Protein AF-A0A812VZF5-F1 (afdb_monomer)

pLDDT: mean 75.48, std 9.37, range [50.44, 87.5]

Nearest PDB structures (foldseek):
  6dfk-assembly2_J  TM=3.115E-01  e=5.725E+00  Plasmodium falciparum 3D7

Secondary structure (DSSP, 8-state):
-TTHHHHHHHHHTHHHHHHHHHHHHH-GGGGTT--HHHHHHHHHHHHHHHHHHHHHHHHHHHHHHHHHHHHH-GGGTTGGGS---HHHHHHHHHHHHHHHHHHHHHH-

Radius of gyration: 18.14 Å; Cα contacts (8 Å, |Δi|>4): 78; chains: 1; bounding box: 45×16×49 Å

Mean predicted aligned error: 8.97 Å

Sequence (108 aa):
MAGHGYLAAGLLSLLPGVMLAAYVGTSKVFRKGMSPSEAWLCWSAMLASISLPLTCGFVGRHKRRSSLLAEFDTTNLLDASSRSDWGFWIVQLHMLWIVLSFVFWRRI

Solvent-accessible surface area (backbone atoms only — not comparable to full-atom values): 5874 Å² total; per-residue (Å²): 120,74,33,50,69,34,46,54,51,17,58,59,42,43,54,63,26,53,51,49,48,52,51,52,74,68,38,70,53,75,76,62,85,64,51,73,70,52,50,51,33,49,49,49,25,45,52,46,28,64,43,41,34,54,53,23,44,52,40,18,50,52,45,38,53,52,50,56,55,50,70,76,41,74,89,48,65,77,63,62,78,72,59,74,60,61,55,57,53,52,53,51,52,54,51,50,50,32,52,50,31,46,53,57,46,73,73,108

Foldseek 3Di:
DQLVVLLVVLVVLLVVLVVLVVVCVPDPCNVDDPDPVLVVLSVQLNVLSVCLSVLSVVLSVVRVVVVVVCVVVVVCVVVVVPDDSVSVVSSVVSVVSNVVSVVVSVVD

Structure (mmCIF, N/CA/C/O backbone):
data_AF-A0A812VZF5-F1
#
_entry.id   AF-A0A812VZF5-F1
#
loop_
_atom_site.group_PDB
_atom_site.id
_atom_site.type_symbol
_atom_site.label_atom_id
_atom_site.label_alt_id
_atom_site.label_comp_id
_atom_site.label_asym_id
_atom_site.label_entity_id
_atom_site.label_seq_id
_atom_site.pdbx_PDB_ins_code
_atom_site.Cartn_x
_atom_site.Cartn_y
_atom_site.Cartn_z
_atom_site.occupancy
_atom_site.B_iso_or_equiv
_atom_site.auth_seq_id
_atom_site.auth_comp_id
_atom_site.auth_asym_id
_atom_site.auth_atom_id
_atom_site.pdbx_PDB_model_num
ATOM 1 N N . MET A 1 1 ? 6.199 -6.644 -21.236 1.00 59.22 1 MET A N 1
ATOM 2 C CA . MET A 1 1 ? 6.499 -5.214 -20.985 1.00 59.22 1 MET A CA 1
ATOM 3 C C . MET A 1 1 ? 6.927 -5.010 -19.537 1.00 59.22 1 MET A C 1
ATOM 5 O O . MET A 1 1 ? 6.227 -5.463 -18.632 1.00 59.22 1 MET A O 1
ATOM 9 N N . A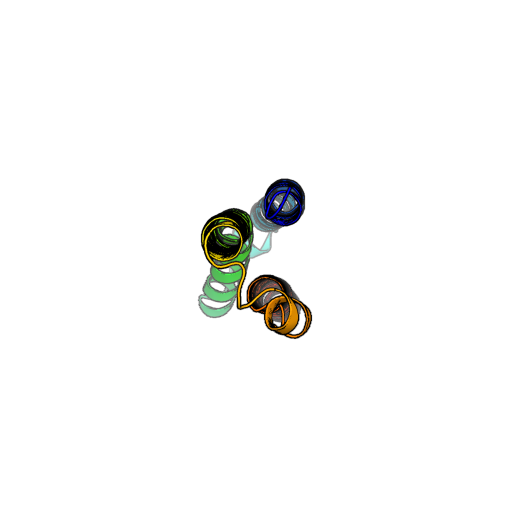LA A 1 2 ? 8.055 -4.335 -19.303 1.00 62.75 2 ALA A N 1
ATOM 10 C CA . ALA A 1 2 ? 8.523 -4.032 -17.951 1.00 62.75 2 ALA A CA 1
ATOM 11 C C . ALA A 1 2 ? 7.472 -3.223 -17.161 1.00 62.75 2 ALA A C 1
ATOM 13 O O . ALA A 1 2 ? 6.747 -2.394 -17.713 1.00 62.75 2 ALA A O 1
ATOM 14 N N . GLY A 1 3 ? 7.340 -3.497 -15.862 1.00 64.44 3 GLY A N 1
ATOM 15 C CA . GLY A 1 3 ? 6.481 -2.720 -14.959 1.00 64.44 3 GLY A CA 1
ATOM 16 C C . GLY A 1 3 ? 4.969 -2.995 -15.018 1.00 64.44 3 GLY A C 1
ATOM 17 O O . GLY A 1 3 ? 4.247 -2.422 -14.205 1.00 64.44 3 GLY A O 1
ATOM 18 N N . HIS A 1 4 ? 4.471 -3.859 -15.914 1.00 75.19 4 HIS A N 1
ATOM 19 C CA . HIS A 1 4 ? 3.038 -4.207 -15.972 1.00 75.19 4 HIS A CA 1
ATOM 20 C C . HIS A 1 4 ? 2.598 -5.107 -14.812 1.00 75.19 4 HIS A C 1
ATOM 22 O O . HIS A 1 4 ? 1.527 -4.890 -14.252 1.00 75.19 4 HIS A O 1
ATOM 28 N N . GLY A 1 5 ? 3.453 -6.046 -14.390 1.00 75.50 5 GLY A N 1
ATOM 29 C CA . GLY A 1 5 ? 3.176 -6.912 -13.237 1.00 75.50 5 GLY A CA 1
ATOM 30 C C . GLY A 1 5 ? 2.940 -6.124 -11.946 1.00 75.50 5 GLY A C 1
ATOM 31 O O . GLY A 1 5 ? 2.027 -6.442 -11.198 1.00 75.50 5 GLY A O 1
ATOM 32 N N . TYR A 1 6 ? 3.677 -5.029 -11.736 1.00 76.25 6 TYR A N 1
ATOM 33 C CA . TYR A 1 6 ? 3.468 -4.137 -10.591 1.00 76.25 6 TYR A CA 1
ATOM 34 C C . TYR A 1 6 ? 2.138 -3.390 -10.662 1.00 76.25 6 TYR A C 1
ATOM 36 O O . TYR A 1 6 ? 1.492 -3.191 -9.643 1.00 76.25 6 TYR A O 1
ATOM 44 N N . LEU A 1 7 ? 1.696 -3.005 -11.859 1.00 74.56 7 LEU A N 1
ATOM 45 C CA . LEU A 1 7 ? 0.426 -2.304 -12.030 1.00 74.56 7 LEU A CA 1
ATOM 46 C C . LEU A 1 7 ? -0.760 -3.253 -11.793 1.00 74.56 7 LEU A C 1
ATOM 48 O O . LEU A 1 7 ? -1.694 -2.894 -11.081 1.00 74.56 7 LEU A O 1
ATOM 52 N N . ALA A 1 8 ? -0.676 -4.488 -12.299 1.00 77.94 8 ALA A N 1
ATOM 53 C CA 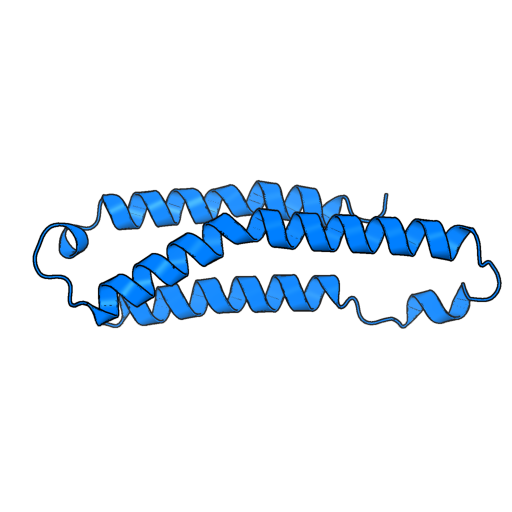. ALA A 1 8 ? -1.651 -5.540 -12.013 1.00 77.94 8 ALA A CA 1
ATOM 54 C C . ALA A 1 8 ? -1.672 -5.914 -10.521 1.00 77.94 8 ALA A C 1
ATOM 56 O O . ALA A 1 8 ? -2.744 -5.992 -9.927 1.00 77.94 8 ALA A O 1
ATOM 57 N N . ALA A 1 9 ? -0.501 -6.068 -9.894 1.00 77.69 9 ALA A N 1
ATOM 58 C CA . ALA A 1 9 ? -0.391 -6.325 -8.460 1.00 77.69 9 ALA A CA 1
ATOM 59 C C . ALA A 1 9 ? -0.965 -5.173 -7.618 1.00 77.69 9 ALA A C 1
ATOM 61 O O . ALA A 1 9 ? -1.652 -5.430 -6.637 1.00 77.69 9 ALA A O 1
ATOM 62 N N . GLY A 1 10 ? -0.742 -3.918 -8.022 1.00 73.81 10 GLY A N 1
ATOM 63 C CA . GLY A 1 10 ? -1.308 -2.738 -7.362 1.00 73.81 10 GLY A CA 1
ATOM 64 C C . GLY A 1 10 ? -2.831 -2.636 -7.485 1.00 73.81 10 GLY A C 1
ATOM 65 O O . GLY A 1 10 ? -3.497 -2.210 -6.550 1.00 73.81 10 GLY A O 1
ATOM 66 N N . LEU A 1 11 ? -3.404 -3.054 -8.617 1.00 78.38 11 LEU A N 1
ATOM 67 C CA . LEU A 1 11 ? -4.859 -3.131 -8.787 1.00 78.38 11 LEU A CA 1
ATOM 68 C C . LEU A 1 11 ? -5.464 -4.272 -7.964 1.00 78.38 11 LEU A C 1
ATOM 70 O O . LEU A 1 11 ? -6.465 -4.072 -7.283 1.00 78.38 11 LEU A O 1
ATOM 74 N N . LEU A 1 12 ? -4.841 -5.452 -7.985 1.00 79.81 12 LEU A N 1
ATOM 75 C CA . LEU A 1 12 ? -5.270 -6.593 -7.171 1.00 79.81 12 LEU 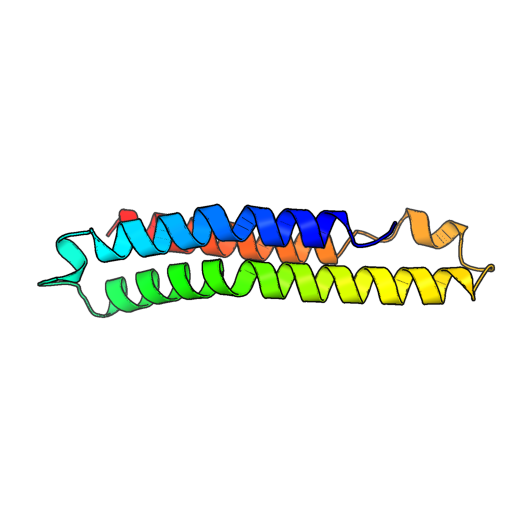A CA 1
ATOM 76 C C . LEU A 1 12 ? -5.169 -6.297 -5.674 1.00 79.81 12 LEU A C 1
ATOM 78 O O . LEU A 1 12 ? -5.976 -6.799 -4.896 1.00 79.81 12 LEU A O 1
ATOM 82 N N . SER A 1 13 ? -4.216 -5.462 -5.263 1.00 76.06 13 SER A N 1
ATOM 83 C CA . SER A 1 13 ? -4.021 -5.114 -3.861 1.00 76.06 13 SER A CA 1
ATOM 84 C C . SER A 1 13 ? -5.000 -4.067 -3.317 1.00 76.06 13 SER A C 1
ATOM 86 O O . SER A 1 13 ? -5.126 -3.932 -2.100 1.00 76.06 13 SER A O 1
ATOM 88 N N . LEU A 1 14 ? -5.784 -3.401 -4.176 1.00 74.19 14 LEU A N 1
ATOM 89 C CA . LEU A 1 14 ? -6.929 -2.592 -3.734 1.00 74.19 14 LEU A CA 1
ATOM 90 C C . LEU A 1 14 ? -7.984 -3.446 -3.027 1.00 74.19 14 LEU A C 1
ATOM 92 O O . LEU A 1 14 ? -8.598 -2.995 -2.065 1.00 74.19 14 LEU A O 1
ATOM 96 N N . LEU A 1 15 ? -8.179 -4.682 -3.485 1.00 75.88 15 LEU A N 1
ATOM 97 C CA . LEU A 1 15 ? -9.184 -5.608 -2.966 1.00 75.88 15 LEU A CA 1
ATOM 98 C C . LEU A 1 15 ? -8.998 -5.887 -1.460 1.00 75.88 15 LEU A C 1
ATOM 100 O O . LEU A 1 15 ? -9.922 -5.596 -0.697 1.00 75.88 15 LEU A O 1
ATOM 104 N N . PRO A 1 16 ? -7.821 -6.345 -0.982 1.00 74.62 16 PRO A N 1
ATOM 105 C CA . PRO A 1 16 ? -7.589 -6.519 0.450 1.00 74.62 16 PRO A CA 1
ATOM 106 C C . PRO A 1 16 ? -7.657 -5.199 1.232 1.00 74.62 16 PRO A C 1
ATOM 108 O O . PRO A 1 16 ? -8.138 -5.207 2.363 1.00 74.62 16 PRO A O 1
ATOM 111 N N . GLY A 1 17 ? -7.266 -4.061 0.645 1.00 74.56 17 GLY A N 1
ATOM 112 C CA . GLY A 1 17 ? -7.392 -2.756 1.304 1.00 74.56 17 GLY A CA 1
ATOM 113 C C . GLY A 1 17 ? -8.841 -2.317 1.531 1.00 74.56 17 GLY A C 1
ATOM 114 O O . GLY A 1 17 ? -9.188 -1.866 2.623 1.00 74.56 17 GLY A O 1
ATOM 115 N N . VAL A 1 18 ? -9.711 -2.513 0.536 1.00 77.06 18 VAL A N 1
ATOM 116 C CA . VAL A 1 18 ? -11.152 -2.236 0.649 1.00 77.06 18 VAL A CA 1
ATOM 117 C C . VAL A 1 18 ? -11.814 -3.201 1.634 1.00 77.06 18 VAL A C 1
ATOM 119 O O . VAL A 1 18 ? -12.612 -2.768 2.465 1.00 77.06 18 VAL A O 1
ATOM 122 N N . MET A 1 19 ? -11.454 -4.490 1.600 1.00 80.56 19 MET A N 1
ATOM 123 C CA . MET A 1 19 ? -11.961 -5.474 2.564 1.00 80.56 19 MET A CA 1
ATOM 124 C C . MET A 1 19 ? -11.545 -5.137 3.998 1.00 80.56 19 MET A C 1
ATOM 126 O O . MET A 1 19 ? -12.371 -5.231 4.903 1.00 80.56 19 MET A O 1
ATOM 130 N N . LEU A 1 20 ? -10.301 -4.694 4.210 1.00 78.12 20 LEU A N 1
ATOM 131 C CA . LEU A 1 20 ? -9.823 -4.257 5.519 1.00 78.12 20 LEU A CA 1
ATOM 132 C C . LEU A 1 20 ? -10.593 -3.027 6.015 1.00 78.12 20 LEU A C 1
ATOM 134 O O . LEU A 1 20 ? -11.062 -3.020 7.150 1.00 78.12 20 LEU A O 1
ATOM 138 N N . ALA A 1 21 ? -10.774 -2.013 5.166 1.00 76.12 21 ALA A N 1
ATOM 139 C CA . ALA A 1 21 ? -11.541 -0.817 5.513 1.00 76.12 21 ALA A CA 1
ATOM 140 C C . ALA A 1 21 ? -13.003 -1.149 5.870 1.00 76.12 21 ALA A C 1
ATOM 142 O O . ALA A 1 21 ? -13.532 -0.651 6.866 1.00 76.12 21 ALA A O 1
ATOM 143 N N . ALA A 1 22 ? -13.643 -2.039 5.105 1.00 80.69 22 ALA A N 1
ATOM 144 C CA . ALA A 1 22 ? -14.995 -2.516 5.388 1.00 80.69 22 ALA A CA 1
ATOM 145 C C . ALA A 1 22 ? -15.065 -3.319 6.701 1.00 80.69 22 ALA A C 1
ATOM 147 O O . ALA A 1 22 ? -15.980 -3.127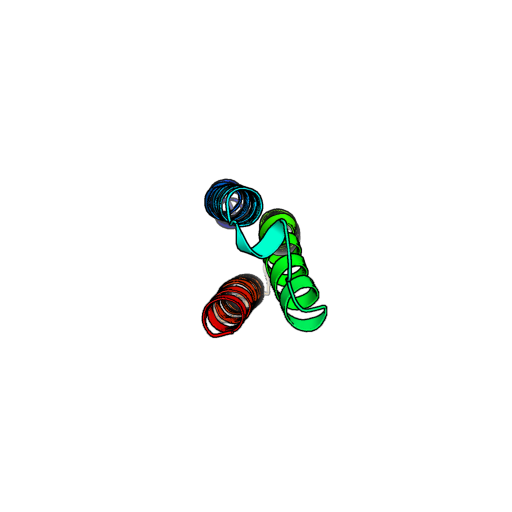 7.506 1.00 80.69 22 ALA A O 1
ATOM 148 N N . TYR A 1 23 ? -14.085 -4.187 6.957 1.00 80.50 23 TYR A N 1
ATOM 149 C CA . TYR A 1 23 ? -13.994 -4.955 8.199 1.00 80.50 23 TYR A CA 1
ATOM 150 C C . TYR A 1 23 ? -13.837 -4.043 9.423 1.00 80.50 23 TYR A C 1
ATOM 152 O O . TYR A 1 23 ? -14.542 -4.198 10.419 1.00 80.50 23 TYR A O 1
ATOM 160 N N . VAL A 1 24 ? -12.974 -3.031 9.332 1.00 74.31 24 VAL A N 1
ATOM 161 C CA . VAL A 1 24 ? -12.804 -2.029 10.391 1.00 74.31 24 VAL A CA 1
ATOM 162 C C . VAL A 1 24 ? -14.104 -1.257 10.635 1.00 74.31 24 VAL A C 1
ATOM 164 O O . VAL A 1 24 ? -14.546 -1.162 11.778 1.00 74.31 24 VAL A O 1
ATOM 167 N N . GLY A 1 25 ? -14.771 -0.766 9.582 1.00 73.50 25 GLY A N 1
ATOM 168 C CA . GLY A 1 25 ? -16.016 0.006 9.715 1.00 73.50 25 GLY A CA 1
ATOM 169 C C . GLY A 1 25 ? -17.212 -0.794 10.263 1.00 73.50 25 GLY A C 1
ATOM 170 O O . GLY A 1 25 ? -18.153 -0.230 10.839 1.00 73.50 25 GLY A O 1
ATOM 171 N N . THR A 1 26 ? -17.184 -2.119 10.108 1.00 77.06 26 THR A N 1
ATOM 172 C CA . THR A 1 26 ? -18.200 -3.031 10.658 1.00 77.06 26 THR A CA 1
ATOM 173 C C . THR A 1 26 ? -17.871 -3.515 12.073 1.00 77.06 26 THR A C 1
ATOM 175 O O . THR A 1 26 ? -18.777 -3.961 12.782 1.00 77.06 26 THR A O 1
ATOM 178 N N . SER A 1 27 ? -16.623 -3.375 12.531 1.00 72.81 27 SER A N 1
ATOM 179 C 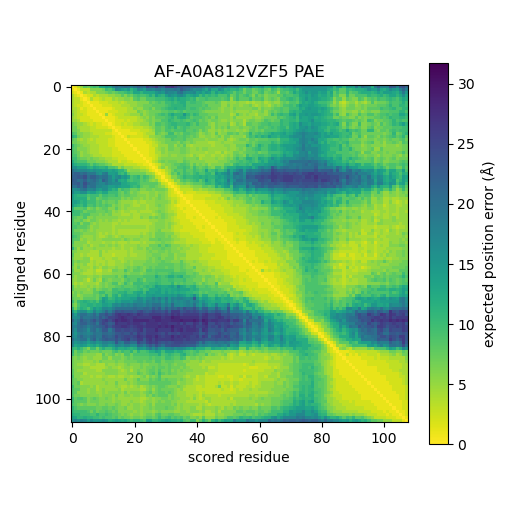CA . SER A 1 27 ? -16.216 -3.778 13.877 1.00 72.81 27 SER A CA 1
ATOM 180 C C . SER A 1 27 ? -16.888 -2.919 14.952 1.00 72.81 27 SER A C 1
ATOM 182 O O . SER A 1 27 ? -16.824 -1.688 14.945 1.00 72.81 27 SER A O 1
ATOM 184 N N . LYS A 1 28 ? -17.523 -3.581 15.928 1.00 63.31 28 LYS A N 1
ATOM 185 C CA . LYS A 1 28 ? -18.194 -2.921 17.062 1.00 63.31 28 LYS A CA 1
ATOM 186 C C . LYS A 1 28 ? -17.215 -2.141 17.950 1.00 63.31 28 LYS A C 1
ATOM 188 O O . LYS A 1 28 ? -17.616 -1.133 18.525 1.00 63.31 28 LYS A O 1
ATOM 193 N N . VAL A 1 29 ? -15.947 -2.564 18.000 1.00 62.81 29 VAL A N 1
ATOM 194 C CA . VAL A 1 29 ? -14.868 -1.935 18.788 1.00 62.81 29 VAL A CA 1
ATOM 195 C C . VAL A 1 29 ? -14.601 -0.500 18.322 1.00 62.81 29 VAL A C 1
ATOM 197 O O . VAL A 1 29 ? -14.419 0.395 19.140 1.00 62.81 29 VAL A O 1
ATOM 200 N N . PHE A 1 30 ? -14.702 -0.241 17.014 1.00 60.72 30 PHE A N 1
ATOM 201 C CA . PHE A 1 30 ? -14.476 1.091 16.446 1.00 60.72 30 PHE A CA 1
ATOM 202 C C . PHE A 1 30 ? -15.590 2.097 16.801 1.00 60.72 30 PHE A C 1
ATOM 204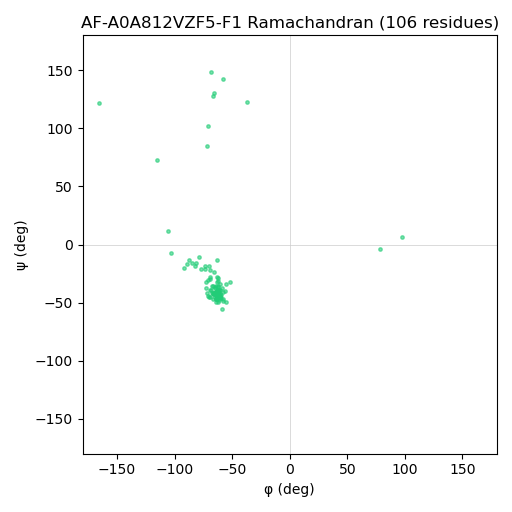 O O . PHE A 1 30 ? -15.397 3.304 16.694 1.00 60.72 30 PHE A O 1
ATOM 211 N N . ARG A 1 31 ? -16.773 1.623 17.230 1.00 60.03 31 ARG A N 1
ATOM 212 C CA . ARG A 1 31 ? -17.942 2.481 17.504 1.00 60.03 31 ARG A CA 1
ATOM 213 C C . ARG A 1 31 ? -18.039 2.963 18.949 1.00 60.03 31 ARG A C 1
ATOM 215 O O . ARG A 1 31 ? -18.758 3.930 19.189 1.00 60.03 31 ARG A O 1
ATOM 222 N N . LYS A 1 32 ? -17.373 2.310 19.910 1.00 60.91 32 LYS A N 1
ATOM 223 C CA . LYS A 1 32 ? -17.365 2.731 21.323 1.00 60.91 32 LYS A CA 1
ATOM 224 C C . LYS A 1 32 ? -16.264 2.013 22.109 1.00 60.91 32 LYS A C 1
ATOM 226 O O . LYS A 1 32 ? -16.300 0.794 22.216 1.00 60.91 32 LYS A O 1
ATOM 231 N N . GLY A 1 33 ? -15.358 2.781 22.716 1.00 70.31 33 GLY A N 1
ATOM 232 C CA . GLY A 1 33 ? -14.391 2.278 23.703 1.00 70.31 33 GLY A CA 1
ATOM 233 C C . GLY A 1 33 ? -12.988 1.945 23.185 1.00 70.31 33 GLY A C 1
ATOM 234 O O . GLY A 1 33 ? -12.192 1.436 23.961 1.00 70.31 33 GLY A O 1
ATOM 235 N N . MET A 1 34 ? -12.672 2.242 21.921 1.00 75.38 34 MET A N 1
ATOM 236 C CA . MET A 1 34 ? -11.339 2.005 21.356 1.00 75.38 34 MET A CA 1
ATOM 237 C C . MET A 1 34 ? -10.283 2.885 22.034 1.00 75.38 34 MET A C 1
ATOM 239 O O . MET A 1 34 ? -10.460 4.104 22.138 1.00 75.38 34 MET A O 1
ATOM 243 N N . SER A 1 35 ? -9.176 2.282 22.471 1.00 82.50 35 SER A N 1
ATOM 244 C CA . SER A 1 35 ? -8.058 3.047 23.024 1.00 82.50 35 SER A CA 1
ATOM 245 C C . SER A 1 35 ? -7.374 3.872 21.917 1.00 82.50 35 SER A C 1
ATOM 247 O O . SER A 1 35 ? -7.324 3.439 20.760 1.00 82.50 35 SER A O 1
ATOM 249 N N . PRO A 1 36 ? -6.811 5.060 22.216 1.00 80.88 36 PRO A N 1
ATOM 250 C CA . PRO A 1 36 ? -6.121 5.866 21.205 1.00 80.88 36 PRO A CA 1
ATOM 251 C C . PRO A 1 36 ? -4.995 5.103 20.489 1.00 80.88 36 PRO A C 1
ATOM 253 O O . PRO A 1 36 ? -4.784 5.289 19.292 1.00 80.88 36 PRO A O 1
ATOM 256 N N . SER A 1 37 ? -4.302 4.208 21.199 1.00 81.38 37 SER A N 1
ATOM 257 C CA . SER A 1 37 ? -3.263 3.328 20.652 1.00 81.38 37 SER A CA 1
ATOM 258 C C . SER A 1 37 ? -3.794 2.351 19.605 1.00 81.38 37 SER A C 1
ATOM 260 O O . SER A 1 37 ? -3.188 2.198 18.545 1.00 81.38 37 SER A O 1
ATOM 262 N N . GLU A 1 38 ? -4.942 1.720 19.861 1.00 78.88 38 GLU A N 1
ATOM 263 C CA . GLU A 1 38 ? -5.587 0.845 18.879 1.00 78.88 38 GLU A CA 1
ATOM 264 C C . GLU A 1 38 ? -6.023 1.644 17.654 1.00 78.88 38 GLU A C 1
ATOM 266 O O . GLU A 1 38 ? -5.864 1.175 16.525 1.00 78.88 38 GLU A O 1
ATOM 271 N N . ALA A 1 39 ? -6.574 2.846 17.863 1.00 79.88 39 ALA A N 1
ATOM 272 C CA . ALA A 1 39 ? -7.049 3.695 16.777 1.00 79.88 39 ALA A CA 1
ATOM 273 C C . ALA A 1 39 ? -5.902 4.057 15.825 1.00 79.88 39 ALA A C 1
ATOM 275 O O . ALA A 1 39 ? -6.058 3.930 14.611 1.00 79.88 39 ALA A O 1
ATOM 276 N N . TRP A 1 40 ? -4.732 4.419 16.360 1.00 84.06 40 TRP A N 1
ATOM 277 C CA . TRP A 1 40 ? -3.531 4.682 15.562 1.00 84.06 40 TRP A CA 1
ATOM 278 C C . TRP A 1 40 ? -3.073 3.467 14.757 1.00 84.06 40 TRP A C 1
ATOM 280 O O . TRP A 1 40 ? -2.800 3.596 13.563 1.00 84.06 40 TRP A O 1
ATOM 290 N N . LEU A 1 41 ? -3.027 2.282 15.373 1.00 81.50 41 LEU A N 1
ATOM 291 C CA . LEU A 1 41 ? -2.662 1.044 14.679 1.00 81.50 41 LEU A CA 1
ATOM 292 C C . LEU A 1 41 ? -3.645 0.723 13.548 1.00 81.50 41 LEU A C 1
ATOM 294 O O . LEU A 1 41 ? -3.226 0.451 12.422 1.00 81.50 41 LEU A O 1
ATOM 298 N N . CYS A 1 42 ? -4.943 0.844 13.811 1.00 80.62 42 CYS A N 1
ATOM 299 C CA . CYS A 1 42 ? -5.985 0.611 12.821 1.00 80.62 42 CYS A CA 1
ATOM 300 C C . CYS A 1 42 ? -5.912 1.604 11.649 1.00 80.62 42 CYS A C 1
ATOM 302 O O . CYS A 1 42 ? -5.953 1.202 10.484 1.00 80.62 42 CYS A O 1
ATOM 304 N N . TRP A 1 43 ? -5.743 2.896 11.942 1.00 82.50 43 TRP A N 1
ATOM 305 C CA . TRP A 1 43 ? -5.553 3.926 10.921 1.00 82.50 43 TRP A CA 1
ATOM 306 C C . TRP A 1 43 ? -4.284 3.686 10.104 1.00 82.50 43 TRP A C 1
ATOM 308 O O . TRP A 1 43 ? -4.320 3.802 8.880 1.00 82.50 43 TRP A O 1
ATOM 318 N N . SER A 1 44 ? -3.184 3.286 10.747 1.00 83.62 44 SER A N 1
ATOM 319 C CA . SER A 1 44 ? -1.943 2.955 10.043 1.00 83.62 44 SER A CA 1
ATOM 320 C C . SER A 1 44 ? -2.119 1.775 9.084 1.00 83.62 44 SER A C 1
ATOM 322 O O . SER A 1 44 ? -1.653 1.846 7.949 1.00 83.62 44 SER A O 1
ATOM 324 N N . ALA A 1 45 ? -2.863 0.736 9.481 1.00 81.88 45 ALA A N 1
ATOM 325 C CA . ALA A 1 45 ? -3.142 -0.426 8.640 1.00 81.88 45 ALA A CA 1
ATOM 326 C C . ALA A 1 45 ? -4.016 -0.057 7.427 1.00 81.88 45 ALA A C 1
ATOM 328 O O . ALA A 1 45 ? -3.741 -0.488 6.301 1.00 81.88 45 ALA A O 1
ATOM 329 N N . MET A 1 46 ? -5.037 0.784 7.631 1.00 81.44 46 MET A N 1
ATOM 330 C CA . MET A 1 46 ? -5.889 1.295 6.551 1.00 81.44 46 MET A CA 1
ATOM 331 C C . MET A 1 46 ? -5.100 2.169 5.571 1.00 81.44 46 MET A C 1
ATOM 333 O O . MET A 1 46 ? -5.147 1.934 4.364 1.00 81.44 46 MET A O 1
ATOM 337 N N . LEU A 1 47 ? -4.334 3.142 6.073 1.00 84.94 47 LEU A N 1
ATOM 338 C CA . LEU A 1 47 ? -3.520 4.035 5.244 1.00 84.94 47 LEU A CA 1
ATOM 339 C C . LEU A 1 47 ? -2.431 3.272 4.482 1.00 84.94 47 LEU A C 1
ATOM 341 O O . LEU A 1 47 ? -2.209 3.535 3.299 1.00 84.94 47 LEU A O 1
ATOM 345 N N . ALA A 1 48 ? -1.784 2.291 5.114 1.00 84.12 48 ALA A N 1
ATOM 346 C CA . ALA A 1 48 ? -0.804 1.434 4.454 1.00 84.12 48 ALA A CA 1
ATOM 347 C C . ALA A 1 48 ? -1.447 0.616 3.322 1.00 84.12 48 ALA A C 1
ATOM 349 O O . ALA A 1 48 ? -0.889 0.536 2.229 1.00 84.12 48 ALA A O 1
ATOM 350 N N . SER A 1 49 ? -2.650 0.082 3.536 1.00 81.06 49 SER A N 1
ATOM 351 C CA . SER A 1 49 ? -3.360 -0.693 2.513 1.00 81.06 49 SER A CA 1
ATOM 352 C C . SER A 1 49 ? -3.833 0.171 1.339 1.00 81.06 49 SER A C 1
ATOM 354 O O . SER A 1 49 ? -3.714 -0.238 0.188 1.00 81.06 49 SER A O 1
ATOM 356 N N . ILE A 1 50 ? -4.314 1.390 1.606 1.00 82.31 50 ILE A N 1
ATOM 357 C CA . ILE A 1 50 ? -4.750 2.343 0.568 1.00 82.31 50 ILE A CA 1
ATOM 358 C C . ILE A 1 50 ? -3.560 2.916 -0.217 1.00 82.31 50 ILE A C 1
ATOM 360 O O . ILE A 1 50 ? -3.696 3.228 -1.397 1.00 82.31 50 ILE A O 1
ATOM 364 N N . SER A 1 51 ? -2.390 3.056 0.410 1.00 85.38 51 SER A N 1
ATOM 365 C CA . SER A 1 51 ? -1.179 3.573 -0.248 1.00 85.38 51 SER A CA 1
ATOM 366 C C . SER A 1 51 ? -0.421 2.519 -1.061 1.00 85.38 51 SER A C 1
ATOM 368 O O . SER A 1 51 ? 0.378 2.873 -1.924 1.00 85.38 51 SER A O 1
ATOM 370 N N . LEU A 1 52 ? -0.696 1.230 -0.865 1.00 82.25 52 LEU A N 1
ATOM 371 C CA . LEU A 1 52 ? -0.022 0.135 -1.565 1.00 82.25 52 LEU A CA 1
ATOM 372 C C . LEU A 1 52 ? -0.140 0.188 -3.112 1.00 82.25 52 LEU A C 1
ATOM 374 O O . LEU A 1 52 ? 0.877 -0.010 -3.779 1.00 82.25 52 LEU A O 1
ATOM 378 N N . PRO A 1 53 ? -1.294 0.523 -3.728 1.00 81.31 53 PRO A N 1
ATOM 379 C CA . PRO A 1 53 ? -1.389 0.746 -5.173 1.00 81.31 53 PRO A CA 1
ATOM 380 C C . PRO A 1 53 ? -0.499 1.898 -5.653 1.00 81.31 53 PRO A C 1
ATOM 382 O O . PRO A 1 53 ? 0.066 1.822 -6.746 1.00 81.31 53 PRO A O 1
ATOM 385 N N . LEU A 1 54 ? -0.329 2.945 -4.833 1.00 85.69 54 LEU A N 1
ATOM 386 C CA . LEU A 1 54 ? 0.592 4.044 -5.132 1.00 85.69 54 LEU A CA 1
ATOM 387 C C . LEU A 1 54 ? 2.035 3.538 -5.113 1.00 85.69 54 LEU A C 1
ATOM 389 O O . LEU A 1 54 ? 2.763 3.782 -6.074 1.00 85.69 54 LEU A O 1
ATOM 393 N N . THR A 1 55 ? 2.428 2.770 -4.092 1.00 84.62 55 THR A N 1
ATOM 394 C CA . THR A 1 55 ? 3.751 2.127 -4.006 1.00 84.62 55 THR A CA 1
ATOM 395 C C . THR A 1 55 ? 4.026 1.267 -5.241 1.00 84.62 55 THR A C 1
ATOM 397 O O . THR A 1 55 ? 5.044 1.442 -5.913 1.00 84.62 55 THR A O 1
ATOM 400 N N . CYS A 1 56 ? 3.086 0.398 -5.617 1.00 82.94 56 CYS A N 1
ATOM 401 C CA . CYS A 1 56 ? 3.179 -0.419 -6.825 1.00 82.94 56 CYS A CA 1
ATOM 402 C C . CYS A 1 56 ? 3.271 0.428 -8.109 1.00 82.94 56 CYS A C 1
ATOM 404 O O . CYS A 1 56 ? 4.045 0.107 -9.014 1.00 82.94 56 CYS A O 1
ATOM 406 N N . GLY A 1 57 ? 2.527 1.535 -8.190 1.00 82.25 57 GLY A N 1
ATOM 407 C CA . GLY A 1 57 ? 2.579 2.483 -9.302 1.00 82.25 57 GLY A CA 1
ATOM 408 C C . GLY A 1 57 ? 3.933 3.190 -9.430 1.00 82.25 57 GLY A C 1
ATOM 409 O O . GLY A 1 57 ? 4.482 3.265 -10.533 1.00 82.25 57 GLY A O 1
ATOM 410 N N . PHE A 1 58 ? 4.505 3.660 -8.317 1.00 85.50 58 PHE A N 1
ATOM 411 C CA . PHE A 1 58 ? 5.833 4.280 -8.278 1.00 85.50 58 PHE A CA 1
ATOM 412 C C . PHE A 1 58 ? 6.927 3.289 -8.674 1.00 85.50 58 PHE A C 1
ATOM 414 O O . PHE A 1 58 ? 7.734 3.596 -9.554 1.00 85.50 58 PHE A O 1
ATOM 421 N N . VAL A 1 59 ? 6.906 2.078 -8.112 1.00 84.31 59 VAL A N 1
ATOM 422 C CA . VAL A 1 59 ? 7.843 1.005 -8.473 1.00 84.31 59 VAL A CA 1
ATOM 423 C C . VAL A 1 59 ? 7.711 0.636 -9.954 1.00 84.31 59 VAL A C 1
ATOM 425 O O . VAL A 1 59 ? 8.708 0.545 -10.671 1.00 84.31 59 VAL A O 1
ATOM 428 N N . GLY A 1 60 ? 6.482 0.499 -10.458 1.00 80.56 60 GLY A N 1
ATOM 429 C CA . GLY A 1 60 ? 6.217 0.198 -11.863 1.00 80.56 60 GLY A CA 1
ATOM 430 C C . GLY A 1 60 ? 6.679 1.299 -12.826 1.00 80.56 60 GLY A C 1
ATOM 431 O O . GLY A 1 60 ? 7.157 0.986 -13.921 1.00 80.56 60 GLY A O 1
ATOM 432 N N . ARG A 1 61 ? 6.565 2.578 -12.436 1.00 82.31 61 ARG A N 1
ATOM 433 C CA . ARG A 1 61 ? 7.102 3.726 -13.190 1.00 82.31 61 ARG A CA 1
ATOM 434 C C . ARG A 1 61 ? 8.626 3.751 -13.166 1.00 82.31 61 ARG A C 1
ATOM 436 O O . ARG A 1 61 ? 9.234 3.912 -14.221 1.00 82.31 61 ARG A O 1
ATOM 443 N N . HIS A 1 62 ? 9.233 3.539 -12.001 1.00 81.31 62 HIS A N 1
ATOM 444 C CA . HIS A 1 62 ? 10.684 3.475 -11.856 1.00 81.31 62 HIS A CA 1
ATOM 445 C C . HIS A 1 62 ? 11.278 2.352 -12.717 1.00 81.31 62 HIS A C 1
ATOM 447 O O . HIS A 1 62 ? 12.205 2.590 -13.487 1.00 81.31 62 HIS A O 1
ATOM 453 N N . LYS A 1 63 ? 10.680 1.153 -12.682 1.00 76.06 63 LYS A N 1
ATOM 454 C CA . LYS A 1 63 ? 11.131 0.009 -13.486 1.00 76.06 63 LYS A CA 1
ATOM 455 C C . LYS A 1 63 ? 10.977 0.246 -14.991 1.00 76.06 63 LYS A C 1
ATOM 457 O O . LYS A 1 63 ? 11.866 -0.129 -15.745 1.00 76.06 63 LYS A O 1
ATOM 462 N N . ARG A 1 64 ? 9.902 0.915 -15.432 1.00 78.06 64 ARG A N 1
ATOM 463 C CA . ARG A 1 64 ? 9.735 1.332 -16.840 1.00 78.06 64 ARG A CA 1
ATOM 464 C C . ARG A 1 64 ? 10.768 2.365 -17.277 1.00 78.06 64 ARG A C 1
ATOM 466 O O . ARG A 1 64 ? 11.316 2.259 -18.366 1.00 78.06 64 ARG A O 1
ATOM 473 N N . ARG A 1 65 ? 11.057 3.355 -16.431 1.00 79.56 65 ARG A N 1
ATOM 474 C CA . ARG A 1 65 ? 12.072 4.373 -16.734 1.00 79.56 65 ARG A CA 1
ATOM 475 C C . ARG A 1 65 ? 13.469 3.755 -16.803 1.00 79.56 65 ARG A C 1
ATOM 477 O O . ARG A 1 65 ? 14.214 4.054 -17.725 1.00 79.56 65 ARG A O 1
ATOM 484 N N . SER A 1 66 ? 13.786 2.852 -15.876 1.00 75.19 66 SER A N 1
ATOM 485 C CA . SER A 1 66 ? 15.036 2.090 -15.889 1.00 75.19 66 SER A CA 1
ATOM 486 C C . SER A 1 66 ? 15.162 1.191 -17.118 1.00 75.19 66 SER A C 1
ATOM 488 O O . SER A 1 66 ? 16.257 1.109 -17.662 1.00 75.19 66 SER A O 1
ATOM 490 N N . SER A 1 67 ? 14.087 0.528 -17.562 1.00 72.81 67 SER A N 1
ATOM 491 C CA . SER A 1 67 ? 14.152 -0.332 -18.749 1.00 72.81 67 SER A CA 1
ATOM 492 C C . SER A 1 67 ? 14.360 0.468 -20.031 1.00 72.81 67 SER A C 1
ATOM 494 O O . SER A 1 67 ? 15.133 0.039 -20.872 1.00 7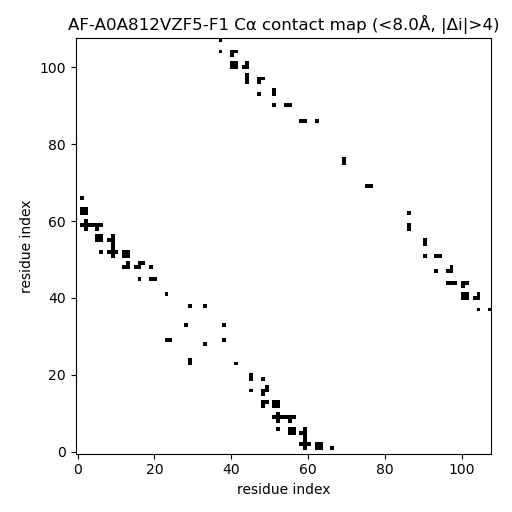2.81 67 SER A O 1
ATOM 496 N N . LEU A 1 68 ? 13.719 1.638 -20.155 1.00 76.75 68 LEU A N 1
ATOM 497 C CA . LEU A 1 68 ? 13.930 2.527 -21.300 1.00 76.75 68 LEU A CA 1
ATOM 498 C C . LEU A 1 68 ? 15.375 3.031 -21.350 1.00 76.75 68 LEU A C 1
ATOM 500 O O . LEU A 1 68 ? 15.994 2.994 -22.399 1.00 76.75 68 LEU A O 1
ATOM 504 N N . LEU A 1 69 ? 15.941 3.454 -20.215 1.00 72.94 69 LEU A N 1
ATOM 505 C CA . LEU A 1 69 ? 17.336 3.910 -20.161 1.00 72.94 69 LEU A CA 1
ATOM 506 C C . LEU A 1 69 ? 18.339 2.788 -20.472 1.00 72.94 69 LEU A C 1
ATOM 508 O O . LEU A 1 69 ? 19.337 3.045 -21.133 1.00 72.94 69 LEU A O 1
ATOM 512 N N . ALA A 1 70 ? 18.063 1.554 -20.040 1.00 69.25 70 ALA A N 1
ATOM 513 C CA . ALA A 1 70 ? 18.902 0.396 -20.353 1.00 69.25 70 ALA A CA 1
ATOM 514 C C . ALA A 1 70 ? 18.846 -0.006 -21.840 1.00 69.25 70 ALA A C 1
ATOM 516 O O . ALA A 1 70 ? 19.811 -0.554 -22.356 1.00 69.25 70 ALA A O 1
ATOM 517 N N . GLU A 1 71 ? 17.740 0.277 -22.534 1.00 66.50 71 GLU A N 1
ATOM 518 C CA . GLU A 1 71 ? 17.600 0.040 -23.978 1.00 66.50 71 GLU A CA 1
ATOM 519 C C . GLU A 1 71 ? 18.485 0.988 -24.809 1.00 66.50 71 GLU A C 1
ATOM 521 O O . GLU A 1 71 ? 18.972 0.603 -25.868 1.00 66.50 71 GLU A O 1
ATOM 526 N N . PHE A 1 72 ? 18.755 2.197 -24.301 1.00 68.69 72 PHE A N 1
ATOM 527 C CA . PHE A 1 72 ? 19.672 3.158 -24.927 1.00 68.69 72 PHE A CA 1
ATOM 528 C C . PHE A 1 72 ? 21.156 2.899 -24.618 1.00 68.69 72 PHE A C 1
ATOM 530 O O . PHE A 1 72 ? 22.013 3.403 -25.340 1.00 68.69 72 PHE A O 1
ATOM 537 N N . ASP A 1 73 ? 21.470 2.126 -23.575 1.00 66.12 73 ASP A N 1
ATOM 538 C CA . ASP A 1 73 ? 22.835 1.903 -23.080 1.00 66.12 73 ASP A CA 1
ATOM 539 C C . ASP A 1 73 ? 23.233 0.422 -23.245 1.00 66.12 73 ASP A C 1
ATOM 541 O O . ASP A 1 73 ? 23.272 -0.372 -22.302 1.00 66.12 73 ASP A O 1
ATOM 545 N N . THR A 1 74 ? 23.481 0.019 -24.497 1.00 60.28 74 THR A N 1
ATOM 546 C CA . THR A 1 74 ? 23.716 -1.381 -24.912 1.00 60.28 74 THR A CA 1
ATOM 547 C C . THR A 1 74 ? 24.970 -2.031 -24.313 1.00 60.28 74 THR A C 1
ATOM 549 O O . THR A 1 74 ? 25.121 -3.249 -24.373 1.00 60.28 74 THR A O 1
ATOM 552 N N . THR A 1 75 ? 25.871 -1.253 -23.715 1.00 58.12 75 THR A N 1
ATOM 553 C CA . THR A 1 75 ? 27.108 -1.719 -23.064 1.00 58.12 75 THR A CA 1
ATOM 554 C C . THR A 1 75 ? 26.870 -2.407 -21.715 1.00 58.12 75 THR A C 1
ATOM 556 O O . THR A 1 75 ? 27.724 -3.172 -21.276 1.00 58.12 75 THR A O 1
ATOM 559 N N . ASN A 1 76 ? 25.706 -2.213 -21.082 1.00 53.91 76 ASN A N 1
ATOM 560 C CA . ASN A 1 76 ? 25.401 -2.704 -19.728 1.00 53.91 76 ASN A CA 1
ATOM 561 C C . ASN A 1 76 ? 24.438 -3.913 -19.678 1.00 53.91 76 ASN A C 1
ATOM 563 O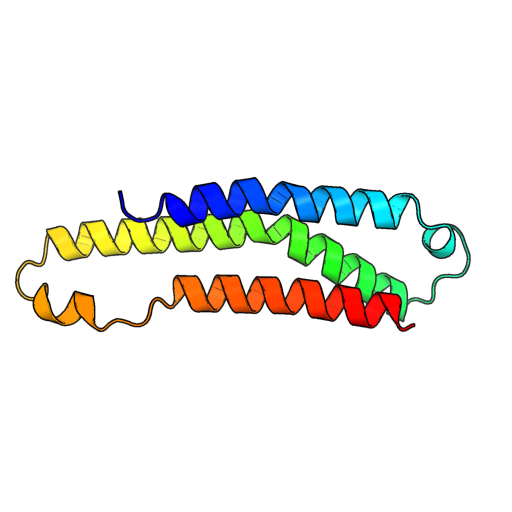 O . ASN A 1 76 ? 23.956 -4.291 -18.607 1.00 53.91 76 ASN A O 1
ATOM 567 N N . LEU A 1 77 ? 24.152 -4.556 -20.818 1.00 54.41 77 LEU A N 1
ATOM 568 C CA . LEU A 1 77 ? 23.166 -5.648 -20.914 1.00 54.41 77 LEU A CA 1
ATOM 569 C C . LEU A 1 77 ? 23.511 -6.896 -20.078 1.00 54.41 77 LEU A C 1
ATOM 571 O O . LEU A 1 77 ? 22.602 -7.583 -19.613 1.00 54.41 77 LEU A O 1
ATOM 575 N N . LEU A 1 78 ? 24.797 -7.173 -19.837 1.00 50.84 78 LEU A N 1
ATOM 576 C CA . LEU A 1 78 ? 25.236 -8.277 -18.970 1.00 50.84 78 LEU A CA 1
ATOM 577 C C . LEU A 1 78 ? 24.991 -7.985 -17.477 1.00 50.84 78 LEU A C 1
ATOM 579 O O . LEU A 1 78 ? 24.635 -8.890 -16.720 1.00 50.84 78 LEU A O 1
ATOM 583 N N . ASP A 1 79 ? 25.083 -6.717 -17.076 1.00 51.62 79 ASP A N 1
ATOM 584 C CA . ASP A 1 79 ? 24.998 -6.273 -15.678 1.00 51.62 79 ASP A CA 1
ATOM 585 C C . ASP A 1 79 ? 23.546 -6.076 -15.196 1.00 51.62 79 ASP A C 1
ATOM 587 O O . ASP A 1 79 ? 23.243 -6.050 -14.002 1.00 51.62 79 ASP A O 1
ATOM 591 N N . ALA A 1 80 ? 22.599 -5.996 -16.135 1.00 53.69 80 ALA A N 1
ATOM 592 C CA . ALA A 1 80 ? 21.171 -5.897 -15.842 1.00 53.69 80 ALA A CA 1
ATOM 593 C C . ALA A 1 80 ? 20.575 -7.192 -15.249 1.00 53.69 80 ALA A C 1
ATOM 595 O O . ALA A 1 80 ? 19.545 -7.134 -14.577 1.00 53.69 80 ALA A O 1
ATOM 596 N N . SER A 1 81 ? 21.213 -8.348 -15.470 1.00 50.44 81 SER A N 1
ATOM 597 C CA . SER A 1 81 ? 20.716 -9.658 -15.017 1.00 50.44 81 SER A CA 1
ATOM 598 C C . SER A 1 81 ? 20.933 -9.930 -13.520 1.00 50.44 81 SER A C 1
ATOM 600 O O . SER A 1 81 ? 20.212 -10.742 -12.941 1.00 50.44 81 SER A O 1
ATOM 602 N N . SER A 1 82 ? 21.872 -9.224 -12.875 1.00 52.19 82 SER A N 1
ATOM 603 C CA . SER A 1 82 ? 22.240 -9.423 -11.462 1.00 52.19 82 SER A CA 1
ATOM 604 C C . SER A 1 82 ? 21.663 -8.367 -10.509 1.00 52.19 82 SER A C 1
ATOM 606 O O . SER A 1 82 ? 21.768 -8.507 -9.287 1.00 52.19 82 SER A O 1
ATOM 608 N N . ARG A 1 83 ? 21.022 -7.306 -11.028 1.00 60.81 83 ARG A N 1
ATOM 609 C CA . ARG A 1 83 ? 20.435 -6.257 -10.183 1.00 60.81 83 ARG A CA 1
ATOM 610 C C . ARG A 1 83 ? 19.208 -6.792 -9.453 1.00 60.81 83 ARG A C 1
ATOM 612 O O . ARG A 1 83 ? 18.120 -6.869 -10.018 1.00 60.81 83 ARG A O 1
ATOM 619 N N . SER A 1 84 ? 19.405 -7.108 -8.171 1.00 65.62 84 SER A N 1
ATOM 620 C CA . SER A 1 84 ? 18.344 -7.325 -7.182 1.00 65.62 84 SER A CA 1
ATOM 621 C C . SER A 1 84 ? 17.196 -6.340 -7.423 1.00 65.62 84 SER A C 1
ATOM 623 O O . SER A 1 84 ? 17.412 -5.124 -7.470 1.00 65.62 84 SER A O 1
ATOM 625 N N . ASP A 1 85 ? 15.983 -6.861 -7.633 1.00 72.75 85 ASP A N 1
ATOM 626 C CA . ASP A 1 85 ? 14.803 -6.047 -7.920 1.00 72.75 85 ASP A CA 1
ATOM 627 C C . ASP A 1 85 ? 14.383 -5.304 -6.646 1.00 72.75 85 ASP A C 1
ATOM 629 O O . ASP A 1 85 ? 13.532 -5.749 -5.880 1.00 72.75 85 ASP A O 1
ATOM 633 N N . TRP A 1 86 ? 15.006 -4.152 -6.401 1.00 79.06 86 TRP A N 1
ATOM 634 C CA . TRP A 1 86 ? 14.683 -3.260 -5.286 1.00 79.06 86 TRP A CA 1
ATOM 635 C C . TRP A 1 86 ? 13.189 -2.927 -5.217 1.00 79.06 86 TRP A C 1
ATOM 637 O O . TRP A 1 86 ? 12.634 -2.776 -4.130 1.00 79.06 86 TRP A O 1
ATOM 647 N N . GLY A 1 87 ? 12.517 -2.865 -6.371 1.00 79.31 87 GLY A N 1
ATOM 648 C CA . GLY A 1 87 ? 11.077 -2.656 -6.446 1.00 79.31 87 GLY A CA 1
ATOM 649 C C . GLY A 1 87 ? 10.279 -3.783 -5.796 1.00 79.31 87 GLY A C 1
ATOM 650 O O . GLY A 1 87 ? 9.307 -3.521 -5.087 1.00 79.31 87 GLY A O 1
ATOM 651 N N . PHE A 1 88 ? 10.717 -5.026 -5.988 1.00 80.06 88 PHE A N 1
ATOM 652 C CA . PHE A 1 88 ? 10.113 -6.195 -5.359 1.00 80.06 88 PHE A CA 1
ATOM 653 C C . PHE A 1 88 ? 10.265 -6.134 -3.838 1.00 80.06 88 PHE A C 1
ATOM 655 O O . PHE A 1 88 ? 9.277 -6.286 -3.123 1.00 80.06 88 PHE A O 1
ATOM 662 N N . TRP A 1 89 ? 11.465 -5.825 -3.339 1.00 83.69 89 TRP A N 1
ATOM 663 C CA . TRP A 1 89 ? 11.718 -5.705 -1.900 1.00 83.69 89 TRP A CA 1
ATOM 664 C C . TRP A 1 89 ? 10.895 -4.601 -1.235 1.00 83.69 89 TRP A C 1
ATOM 666 O O . TRP A 1 89 ? 10.349 -4.823 -0.158 1.00 83.69 89 TRP A O 1
ATOM 676 N N . ILE A 1 90 ? 10.739 -3.444 -1.887 1.00 86.06 90 ILE A N 1
ATOM 677 C CA . ILE A 1 90 ? 9.900 -2.348 -1.378 1.00 86.06 90 ILE A CA 1
ATOM 678 C C . ILE A 1 90 ? 8.436 -2.787 -1.266 1.00 86.06 90 ILE A C 1
ATOM 680 O O . ILE A 1 90 ? 7.802 -2.555 -0.237 1.00 86.06 90 ILE A O 1
ATOM 684 N N . VAL A 1 91 ? 7.897 -3.449 -2.295 1.00 82.81 91 VAL A N 1
ATOM 685 C CA . VAL A 1 91 ? 6.512 -3.947 -2.264 1.00 82.81 91 VAL A CA 1
ATOM 686 C C . VAL A 1 91 ? 6.336 -4.999 -1.167 1.00 82.81 91 VAL A C 1
ATOM 688 O O . VAL A 1 91 ? 5.350 -4.945 -0.435 1.00 82.81 91 VAL A O 1
ATOM 691 N N . GLN A 1 92 ? 7.296 -5.913 -1.003 1.00 83.50 92 GLN A N 1
ATOM 692 C CA . GLN A 1 92 ? 7.246 -6.926 0.054 1.00 83.50 92 GLN A CA 1
ATOM 693 C C . GLN A 1 92 ? 7.324 -6.317 1.456 1.00 83.50 92 GLN A C 1
ATOM 695 O O . GLN A 1 92 ? 6.567 -6.718 2.338 1.00 83.50 92 GLN A O 1
ATOM 700 N N . LEU A 1 93 ? 8.180 -5.313 1.665 1.00 87.50 93 LEU A N 1
ATOM 701 C CA . LEU A 1 93 ? 8.276 -4.606 2.942 1.00 87.50 93 LEU A CA 1
ATOM 702 C C . LEU A 1 93 ? 6.968 -3.871 3.276 1.00 87.50 93 LEU A C 1
ATOM 704 O O . LEU A 1 93 ? 6.515 -3.903 4.418 1.00 87.50 93 LEU A O 1
ATOM 708 N N . HIS A 1 94 ? 6.324 -3.262 2.276 1.00 87.06 94 HIS A N 1
ATOM 709 C CA . HIS A 1 94 ? 5.031 -2.589 2.441 1.00 87.06 94 HIS A CA 1
ATOM 710 C C . HIS A 1 94 ? 3.910 -3.584 2.778 1.00 87.06 94 HIS A C 1
ATOM 712 O O . HIS A 1 94 ? 3.109 -3.332 3.676 1.00 87.06 94 HIS A O 1
ATOM 718 N N . MET A 1 95 ? 3.875 -4.742 2.109 1.00 83.00 95 MET A N 1
ATOM 719 C CA . MET A 1 95 ? 2.943 -5.833 2.431 1.00 83.00 95 MET A CA 1
ATOM 720 C C . MET A 1 95 ? 3.157 -6.360 3.852 1.00 83.00 95 MET A C 1
ATOM 722 O O . MET A 1 95 ? 2.195 -6.531 4.601 1.00 83.00 95 MET A O 1
ATOM 726 N N . LEU A 1 96 ? 4.415 -6.573 4.248 1.00 86.25 96 LEU A N 1
ATOM 727 C CA . LEU A 1 96 ? 4.767 -7.001 5.599 1.00 86.25 96 LEU A CA 1
ATOM 728 C C . LEU A 1 96 ? 4.294 -5.983 6.641 1.00 86.25 96 LEU A C 1
ATOM 730 O O . LEU A 1 96 ? 3.718 -6.377 7.652 1.00 86.25 96 LEU A O 1
ATOM 734 N N . TRP A 1 97 ? 4.479 -4.688 6.376 1.00 86.50 97 TRP A N 1
ATOM 735 C CA . TRP A 1 97 ? 4.001 -3.620 7.252 1.00 86.50 97 TRP A CA 1
ATOM 736 C C . TRP A 1 97 ? 2.484 -3.689 7.460 1.00 86.50 97 TRP A C 1
ATOM 738 O O . TRP A 1 97 ? 2.029 -3.678 8.600 1.00 86.50 97 TRP A O 1
ATOM 748 N N . ILE A 1 98 ? 1.702 -3.865 6.387 1.00 83.94 98 ILE A N 1
ATOM 749 C CA . ILE A 1 98 ? 0.240 -4.027 6.474 1.00 83.94 98 ILE A CA 1
ATOM 750 C C . ILE A 1 98 ? -0.132 -5.222 7.361 1.00 83.94 98 ILE A C 1
ATOM 752 O O . ILE A 1 98 ? -0.974 -5.094 8.253 1.00 83.94 98 ILE A O 1
ATOM 756 N N . VAL A 1 99 ? 0.499 -6.380 7.133 1.00 83.56 99 VAL A N 1
ATOM 757 C CA . VAL A 1 99 ? 0.218 -7.606 7.895 1.00 83.56 99 VAL A CA 1
ATOM 758 C C . VAL A 1 99 ? 0.563 -7.420 9.370 1.00 83.56 99 VAL A C 1
ATOM 760 O O . VAL A 1 99 ? -0.245 -7.773 10.227 1.00 83.56 99 VAL A O 1
ATOM 763 N N . LEU A 1 100 ? 1.723 -6.838 9.682 1.00 84.50 100 LEU A N 1
ATOM 764 C CA . LEU A 1 100 ? 2.131 -6.575 11.060 1.00 84.50 100 LEU A CA 1
ATOM 765 C C . LEU A 1 100 ? 1.165 -5.609 11.746 1.00 84.50 100 LEU A C 1
ATOM 767 O O . LEU A 1 100 ? 0.669 -5.935 12.823 1.00 84.50 100 LEU A O 1
ATOM 771 N N . SER A 1 101 ? 0.828 -4.478 11.119 1.00 83.25 101 SER A N 1
ATOM 772 C CA . SER A 1 101 ? -0.136 -3.519 11.672 1.00 83.25 101 SER A CA 1
ATOM 773 C C . SER A 1 101 ? -1.489 -4.175 11.960 1.00 83.25 101 SER A C 1
ATOM 775 O O . SER A 1 101 ? -2.077 -3.931 13.013 1.00 83.25 101 SER A O 1
ATOM 777 N N . PHE A 1 102 ? -1.961 -5.059 11.076 1.00 79.94 102 PHE A N 1
ATOM 778 C CA . PHE A 1 102 ? -3.212 -5.787 11.282 1.00 79.94 102 PHE A CA 1
ATOM 779 C C . PHE A 1 102 ? -3.128 -6.829 12.406 1.00 79.94 102 PHE A C 1
ATOM 781 O O . PHE A 1 102 ? -4.027 -6.912 13.242 1.00 79.94 102 PHE A O 1
ATOM 788 N N . VAL A 1 103 ? -2.057 -7.626 12.453 1.00 83.94 103 VAL A N 1
ATOM 789 C CA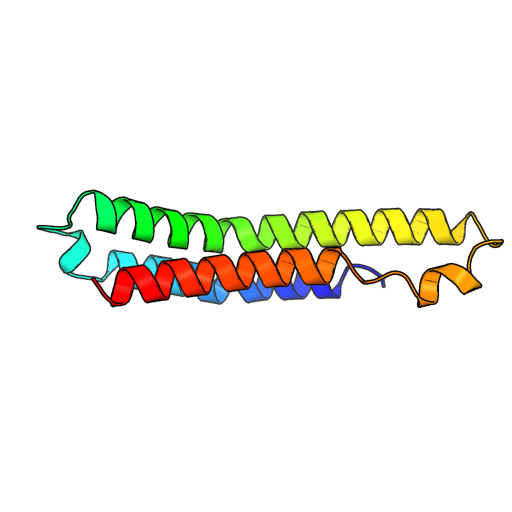 . VAL A 1 103 ? -1.861 -8.655 13.489 1.00 83.94 103 VAL A CA 1
ATOM 790 C C . VAL A 1 103 ? -1.706 -8.022 14.868 1.00 83.94 103 VAL A C 1
ATOM 792 O O . VAL A 1 103 ? -2.296 -8.524 15.824 1.00 83.94 103 VAL A O 1
ATOM 795 N N . PHE A 1 104 ? -0.956 -6.921 14.975 1.00 82.25 104 PHE A N 1
ATOM 796 C CA . PHE A 1 104 ? -0.835 -6.171 16.223 1.00 82.25 104 PHE A CA 1
ATOM 797 C C . PHE A 1 104 ? -2.178 -5.597 16.658 1.00 82.25 104 PHE A C 1
ATOM 799 O O . PHE A 1 104 ? -2.541 -5.764 17.815 1.00 82.25 104 PHE A O 1
ATOM 806 N N . TRP A 1 105 ? -2.950 -5.012 15.737 1.00 76.81 105 TRP A N 1
ATOM 807 C CA . TRP A 1 105 ? -4.289 -4.520 16.056 1.00 76.81 105 TRP A CA 1
ATOM 808 C C . TRP A 1 105 ? -5.236 -5.631 16.533 1.00 76.81 105 TRP A C 1
ATOM 810 O O . TRP A 1 105 ? -5.987 -5.418 17.472 1.00 76.81 105 TRP A O 1
ATOM 820 N N . ARG A 1 106 ? -5.185 -6.833 15.942 1.00 75.31 106 ARG A N 1
ATOM 821 C CA . ARG A 1 106 ? -6.058 -7.957 16.330 1.00 75.31 106 ARG A CA 1
ATOM 822 C C . ARG A 1 106 ? -5.689 -8.607 17.672 1.00 75.31 106 ARG A C 1
ATOM 824 O O . ARG A 1 106 ? -6.489 -9.367 18.209 1.00 75.31 106 ARG A O 1
ATOM 831 N N . ARG A 1 107 ? -4.449 -8.436 18.141 1.00 76.12 107 ARG A N 1
ATOM 832 C CA . ARG A 1 107 ? -3.964 -9.025 19.404 1.00 76.12 107 ARG A CA 1
ATOM 833 C C . ARG A 1 107 ? -4.234 -8.149 20.628 1.00 76.12 107 ARG A C 1
ATOM 835 O O . ARG A 1 107 ? -4.048 -8.649 21.735 1.00 76.12 107 ARG A O 1
ATOM 842 N N . ILE A 1 108 ? -4.601 -6.888 20.417 1.00 65.44 108 ILE A N 1
ATOM 843 C CA . ILE A 1 108 ? -5.041 -5.955 21.460 1.00 65.44 108 ILE A CA 1
ATOM 844 C C . ILE A 1 108 ? -6.548 -6.136 21.645 1.00 65.44 108 ILE A C 1
ATOM 846 O O . ILE A 1 108 ? -6.973 -6.220 22.815 1.00 65.44 108 ILE A O 1
#